Protein AF-A0A8X7TEG2-F1 (afdb_monomer_lite)

Structure (mmCIF, N/CA/C/O backbone):
data_AF-A0A8X7TEG2-F1
#
_entry.id   AF-A0A8X7TEG2-F1
#
loop_
_atom_site.group_PDB
_atom_site.id
_atom_site.type_symbol
_atom_site.label_atom_id
_atom_site.label_alt_id
_atom_site.label_comp_id
_atom_site.label_asym_id
_atom_site.label_entity_id
_atom_site.label_seq_id
_atom_site.pdbx_PDB_ins_code
_atom_site.Cartn_x
_atom_site.Cartn_y
_atom_site.Cartn_z
_atom_site.occupancy
_atom_site.B_iso_or_equiv
_atom_site.auth_seq_id
_atom_site.auth_comp_id
_atom_site.auth_asym_id
_atom_site.auth_atom_id
_atom_site.pdbx_PDB_model_num
ATOM 1 N N . MET A 1 1 ? -2.728 11.744 -15.292 1.00 75.00 1 MET A N 1
ATOM 2 C CA . MET A 1 1 ? -3.136 10.522 -14.558 1.00 75.00 1 MET A CA 1
ATOM 3 C C . MET A 1 1 ? -4.153 9.692 -15.322 1.00 75.00 1 MET A C 1
ATOM 5 O O . MET A 1 1 ? -3.936 8.493 -15.395 1.00 75.00 1 MET A O 1
ATOM 9 N N . LYS A 1 2 ? -5.188 10.284 -15.942 1.00 88.12 2 LYS A N 1
ATOM 10 C CA . LYS A 1 2 ? -6.183 9.525 -16.725 1.00 88.12 2 LYS A CA 1
ATOM 11 C C . LYS A 1 2 ? -5.595 8.645 -17.835 1.00 88.12 2 LYS A C 1
ATOM 13 O O . LYS A 1 2 ? -5.969 7.492 -17.965 1.00 88.12 2 LYS A O 1
ATOM 18 N N . THR A 1 3 ? -4.585 9.140 -18.549 1.00 89.75 3 THR A N 1
ATOM 19 C CA . THR A 1 3 ? -3.850 8.371 -19.574 1.00 89.75 3 THR A CA 1
ATOM 20 C C . THR A 1 3 ? -3.145 7.121 -19.041 1.00 89.75 3 THR A C 1
ATOM 22 O O . THR A 1 3 ? -2.859 6.208 -19.803 1.00 89.75 3 THR A O 1
ATOM 25 N N . VAL A 1 4 ? -2.846 7.084 -17.742 1.00 89.56 4 VAL A N 1
ATOM 26 C CA . VAL A 1 4 ? -2.103 6.003 -17.089 1.00 89.56 4 VAL A CA 1
ATOM 27 C C . VAL A 1 4 ? -3.054 5.071 -16.335 1.00 89.56 4 VAL A C 1
ATOM 29 O O . VAL A 1 4 ? -2.918 3.855 -16.413 1.00 89.56 4 VAL A O 1
ATOM 32 N N . TRP A 1 5 ? -4.021 5.632 -15.608 1.00 89.88 5 TRP A N 1
ATOM 33 C CA . TRP A 1 5 ? -4.887 4.901 -14.678 1.00 89.88 5 TRP A CA 1
ATOM 34 C C . TRP A 1 5 ? -6.334 4.724 -15.156 1.00 89.88 5 TRP A C 1
ATOM 36 O O . TRP A 1 5 ? -7.061 3.953 -14.537 1.00 89.88 5 TRP A O 1
ATOM 46 N N . GLY A 1 6 ? -6.728 5.365 -16.258 1.00 91.81 6 GLY A N 1
ATOM 47 C CA . GLY A 1 6 ? -8.100 5.383 -16.767 1.00 91.81 6 GLY A CA 1
ATOM 48 C C . GLY A 1 6 ? -8.919 6.563 -16.243 1.00 91.81 6 GLY A C 1
ATOM 49 O O . GLY A 1 6 ? -8.423 7.426 -15.517 1.00 91.81 6 GLY A O 1
ATOM 50 N N . GLU A 1 7 ? -10.193 6.619 -16.622 1.00 93.94 7 GLU A N 1
ATOM 51 C CA . GLU A 1 7 ? -11.106 7.685 -16.184 1.00 93.94 7 GLU A CA 1
ATOM 52 C C . GLU A 1 7 ? -11.359 7.663 -14.666 1.00 93.94 7 GLU A C 1
ATOM 54 O O . GLU A 1 7 ? -11.540 8.720 -14.063 1.00 93.94 7 GLU A O 1
ATOM 59 N N . ASP A 1 8 ? -11.246 6.490 -14.037 1.00 92.81 8 ASP A N 1
ATOM 60 C CA . ASP A 1 8 ? -11.399 6.250 -12.595 1.00 92.81 8 ASP A CA 1
ATOM 61 C C . ASP A 1 8 ? -10.106 6.513 -11.788 1.00 92.81 8 ASP A C 1
ATOM 63 O O . ASP A 1 8 ? -9.942 6.037 -10.666 1.00 92.81 8 ASP A O 1
ATOM 67 N N . ALA A 1 9 ? -9.159 7.285 -12.337 1.00 91.06 9 ALA A N 1
ATOM 68 C CA . ALA A 1 9 ? -7.870 7.578 -11.698 1.00 91.06 9 ALA A CA 1
ATOM 69 C C . ALA A 1 9 ? -7.979 8.315 -10.350 1.00 91.06 9 ALA A C 1
ATOM 71 O O . ALA A 1 9 ? -7.064 8.226 -9.533 1.00 91.06 9 ALA A O 1
ATOM 72 N N . SER A 1 10 ? -9.059 9.071 -10.140 1.00 90.31 10 SER A N 1
ATOM 73 C CA . SER A 1 10 ? -9.300 9.837 -8.908 1.00 90.31 10 SER A CA 1
ATOM 74 C C . SER A 1 10 ? -10.106 9.059 -7.865 1.00 90.31 10 SER A C 1
ATOM 76 O O . SER A 1 10 ? -10.345 9.572 -6.773 1.00 90.31 10 SER A O 1
ATOM 78 N N . GLU A 1 11 ? -10.551 7.848 -8.194 1.00 90.94 11 GLU A N 1
ATOM 79 C CA . GLU A 1 11 ? -11.388 7.031 -7.325 1.00 90.94 11 GLU A CA 1
ATOM 80 C C . GLU A 1 11 ? -10.538 6.039 -6.529 1.00 90.94 11 GLU A C 1
ATOM 82 O O . GLU A 1 11 ? -9.586 5.434 -7.033 1.00 90.94 11 GLU A O 1
ATOM 87 N N . PHE A 1 12 ? -10.896 5.843 -5.261 1.00 89.19 12 PHE A N 1
ATOM 88 C CA . PHE A 1 12 ? -10.292 4.798 -4.447 1.00 89.19 12 PHE A CA 1
ATOM 89 C C . PHE A 1 12 ? -10.904 3.440 -4.821 1.00 89.19 12 PHE A C 1
ATOM 91 O O . PHE A 1 12 ? -12.028 3.143 -4.428 1.00 89.19 12 PHE A O 1
ATOM 98 N N . LYS A 1 13 ? -10.154 2.628 -5.578 1.00 89.69 13 LYS A N 1
ATOM 99 C CA . LYS A 1 13 ? -10.600 1.332 -6.119 1.00 89.69 13 LYS A CA 1
ATOM 100 C C . LYS A 1 13 ? -9.624 0.201 -5.756 1.00 89.69 13 LYS A C 1
ATOM 102 O O . LYS A 1 13 ? -8.682 -0.056 -6.516 1.00 89.69 13 LYS A O 1
ATOM 107 N N . PRO A 1 14 ? -9.783 -0.440 -4.581 1.00 88.88 14 PRO A N 1
ATOM 108 C CA . PRO A 1 14 ? -8.914 -1.525 -4.111 1.00 88.88 14 PRO A CA 1
ATOM 109 C C . PRO A 1 14 ? -8.812 -2.705 -5.080 1.00 88.88 14 PRO A C 1
ATOM 111 O O . PRO A 1 14 ? -7.750 -3.314 -5.205 1.00 88.88 14 PRO A O 1
ATOM 114 N N . GLU A 1 15 ? -9.891 -2.982 -5.808 1.00 91.31 15 GLU A N 1
ATOM 115 C CA . GLU A 1 15 ? -10.028 -4.091 -6.756 1.00 91.31 15 GLU A CA 1
ATOM 116 C C . GLU A 1 15 ? -9.019 -3.988 -7.905 1.00 91.31 15 GLU A C 1
ATOM 118 O O . GLU A 1 15 ? -8.674 -4.988 -8.522 1.00 91.31 15 GLU A O 1
ATOM 123 N N . ARG A 1 16 ? -8.460 -2.796 -8.157 1.00 90.56 16 ARG A N 1
ATOM 124 C CA . ARG A 1 16 ? -7.386 -2.592 -9.141 1.00 90.56 16 ARG A CA 1
ATOM 125 C C . ARG A 1 16 ? -6.148 -3.451 -8.854 1.00 90.56 16 ARG A C 1
ATOM 127 O O . ARG A 1 16 ? -5.394 -3.768 -9.770 1.00 90.56 16 ARG A O 1
ATOM 134 N N . TRP A 1 17 ? -5.925 -3.803 -7.591 1.00 89.50 17 TRP A N 1
ATOM 135 C CA . TRP A 1 17 ? -4.706 -4.464 -7.128 1.00 89.50 17 TRP A CA 1
ATOM 136 C C . TRP A 1 17 ? -4.894 -5.956 -6.830 1.00 89.50 17 TRP A C 1
ATOM 138 O O . TRP A 1 17 ? -3.926 -6.623 -6.456 1.00 89.50 17 TRP A O 1
ATOM 148 N N . VAL A 1 18 ? -6.110 -6.490 -6.990 1.00 92.69 18 VAL A N 1
ATOM 149 C CA . VAL A 1 18 ? -6.474 -7.867 -6.629 1.00 92.69 18 VAL A CA 1
ATOM 150 C C . VAL A 1 18 ? -7.194 -8.529 -7.805 1.00 92.69 18 VAL A C 1
ATOM 152 O O . VAL A 1 18 ? -8.170 -7.998 -8.319 1.00 92.69 18 VAL A O 1
ATOM 155 N N . SER A 1 19 ? -6.708 -9.686 -8.254 1.00 90.50 19 SER A N 1
ATOM 156 C CA . SER A 1 19 ? -7.356 -10.473 -9.304 1.00 90.50 19 SER A CA 1
ATOM 157 C C . SER A 1 19 ? -8.654 -11.102 -8.797 1.00 90.50 19 SER A C 1
ATOM 159 O O . SER A 1 19 ? -8.834 -11.289 -7.596 1.00 90.50 19 SER A O 1
ATOM 161 N N . GLU A 1 20 ? -9.517 -11.553 -9.707 1.00 89.19 20 GLU A N 1
ATOM 162 C CA . GLU A 1 20 ? -10.726 -12.322 -9.354 1.00 89.19 20 GLU A CA 1
ATOM 163 C C . GLU A 1 20 ? -10.410 -13.584 -8.530 1.00 89.19 20 GLU A C 1
ATOM 165 O O . GLU A 1 20 ? -11.195 -14.015 -7.694 1.00 89.19 20 GLU A O 1
ATOM 170 N N . SER A 1 21 ? -9.213 -14.148 -8.715 1.00 89.88 21 SER A N 1
ATOM 171 C CA . SER A 1 21 ? -8.684 -15.272 -7.932 1.00 89.88 21 SER A CA 1
ATOM 172 C C . SER A 1 21 ? -8.060 -14.876 -6.584 1.00 89.88 21 SER A C 1
ATOM 174 O O . SER A 1 21 ? -7.459 -15.721 -5.921 1.00 89.88 21 SER A O 1
ATOM 176 N N . GLY A 1 22 ? -8.153 -13.607 -6.182 1.00 87.50 22 GLY A N 1
ATOM 177 C CA . GLY A 1 22 ? -7.630 -13.088 -4.915 1.00 87.50 22 GLY A CA 1
ATOM 178 C C . GLY A 1 22 ? -6.112 -12.881 -4.877 1.00 87.50 22 GLY A C 1
ATOM 179 O O . GLY A 1 22 ? -5.547 -12.678 -3.803 1.00 87.50 22 GLY A O 1
ATOM 180 N N . LYS A 1 23 ? -5.420 -12.944 -6.021 1.00 89.12 23 LYS A N 1
ATOM 181 C CA . LYS A 1 23 ? -3.964 -12.749 -6.102 1.00 89.12 23 LYS A CA 1
ATOM 182 C C . LYS A 1 23 ? -3.635 -11.280 -6.339 1.00 89.12 23 LYS A C 1
ATOM 184 O O . LYS A 1 23 ? -4.382 -10.563 -6.993 1.00 89.12 23 LYS A O 1
ATOM 189 N N . SER A 1 24 ? -2.483 -10.831 -5.848 1.00 86.81 24 SER A N 1
ATOM 190 C CA . SER A 1 24 ? -1.999 -9.481 -6.140 1.00 86.81 24 SER A CA 1
ATOM 191 C C . SER A 1 24 ? -1.719 -9.320 -7.632 1.00 86.81 24 SER A C 1
ATOM 193 O O . SER A 1 24 ? -0.971 -10.117 -8.208 1.00 86.81 24 SER A O 1
ATOM 195 N N . VAL A 1 25 ? -2.262 -8.271 -8.240 1.00 89.81 25 VAL A N 1
ATOM 196 C CA . VAL A 1 25 ? -1.943 -7.903 -9.622 1.00 89.81 25 VAL A CA 1
ATOM 197 C C . VAL A 1 25 ? -0.583 -7.209 -9.643 1.00 89.81 25 VAL A C 1
ATOM 199 O O . VAL A 1 25 ? -0.337 -6.274 -8.879 1.00 89.81 25 VAL A O 1
ATOM 202 N N . HIS A 1 26 ? 0.323 -7.678 -10.504 1.00 86.06 26 HIS A N 1
ATOM 203 C CA . HIS A 1 26 ? 1.588 -6.990 -10.730 1.00 86.06 26 HIS A CA 1
ATOM 204 C C . HIS A 1 26 ? 1.350 -5.759 -11.603 1.00 86.06 26 HIS A C 1
ATOM 206 O O . HIS A 1 26 ? 0.928 -5.886 -12.750 1.00 86.06 26 HIS A O 1
ATOM 212 N N . GLU A 1 27 ? 1.670 -4.582 -11.072 1.00 88.19 27 GLU A N 1
ATOM 213 C CA . GLU A 1 27 ? 1.654 -3.339 -11.830 1.00 88.19 27 GLU A CA 1
ATOM 214 C C . GLU A 1 27 ? 3.090 -2.828 -12.019 1.00 88.19 27 GLU A C 1
ATOM 216 O O . GLU A 1 27 ? 3.828 -2.715 -11.030 1.00 88.19 27 GLU A O 1
ATOM 221 N N . PRO A 1 28 ? 3.512 -2.502 -13.252 1.00 87.88 28 PRO A N 1
ATOM 222 C CA . PRO A 1 28 ? 4.828 -1.941 -13.502 1.00 87.88 28 PRO A CA 1
ATOM 223 C C . PRO A 1 28 ? 5.182 -0.726 -12.630 1.00 87.88 28 PRO A C 1
ATOM 225 O O . PRO A 1 28 ? 4.419 0.233 -12.495 1.00 87.88 28 PRO A O 1
ATOM 228 N N . SER A 1 29 ? 6.414 -0.717 -12.111 1.00 85.94 29 SER A N 1
ATOM 229 C CA . SER A 1 29 ? 6.917 0.326 -11.202 1.00 85.94 29 SER A CA 1
ATOM 230 C C . SER A 1 29 ? 6.896 1.739 -11.796 1.00 85.94 29 SER A C 1
ATOM 232 O O . SER A 1 29 ? 6.775 2.713 -11.064 1.00 85.94 29 SER A O 1
ATOM 234 N N . TYR A 1 30 ? 6.992 1.882 -13.121 1.00 88.69 30 TYR A N 1
ATOM 235 C CA . TYR A 1 30 ? 6.907 3.189 -13.788 1.00 88.69 30 TYR A CA 1
ATOM 236 C C . TYR A 1 30 ? 5.485 3.768 -13.806 1.00 88.69 30 TYR A C 1
ATOM 238 O O . TYR A 1 30 ? 5.316 4.970 -13.998 1.00 88.69 30 TYR A O 1
ATOM 246 N N . LYS A 1 31 ? 4.462 2.938 -13.569 1.00 89.31 31 LYS A N 1
ATOM 247 C CA . LYS A 1 31 ? 3.080 3.381 -13.377 1.00 89.31 31 LYS A CA 1
ATOM 248 C C . LYS A 1 31 ? 2.824 3.807 -11.930 1.00 89.31 31 LYS A C 1
ATOM 250 O O . LYS A 1 31 ? 2.079 4.754 -11.684 1.00 89.31 31 LYS A O 1
ATOM 255 N N . PHE A 1 32 ? 3.481 3.135 -10.981 1.00 88.44 32 PHE A N 1
ATOM 256 C CA . PHE A 1 32 ? 3.376 3.374 -9.541 1.00 88.44 32 PHE A CA 1
ATOM 257 C C . PHE A 1 32 ? 4.686 3.928 -8.953 1.00 88.44 32 PHE A C 1
ATOM 259 O O . PHE A 1 32 ? 5.500 3.210 -8.372 1.00 88.44 32 PHE A O 1
ATOM 266 N N . LEU A 1 33 ? 4.877 5.242 -9.090 1.00 89.06 33 LEU A N 1
ATOM 267 C CA . LEU A 1 33 ? 6.146 5.920 -8.795 1.00 89.06 33 LEU A CA 1
ATOM 268 C C . LEU A 1 33 ? 6.409 6.224 -7.309 1.00 89.06 33 LEU A C 1
ATOM 270 O O . LEU A 1 33 ? 7.433 6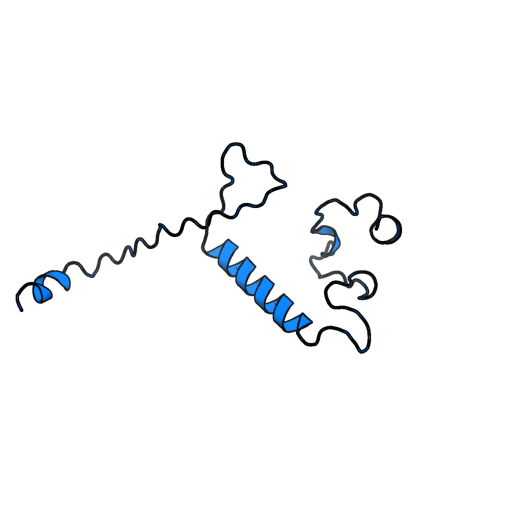.826 -6.994 1.00 89.06 33 LEU A O 1
ATOM 274 N N . SER A 1 34 ? 5.555 5.790 -6.376 1.00 91.06 34 SER A N 1
ATOM 275 C CA . SER A 1 34 ? 5.708 6.086 -4.937 1.00 91.06 34 SER A CA 1
ATOM 276 C C . SER A 1 34 ? 7.032 5.599 -4.334 1.00 91.06 34 SER A C 1
ATOM 278 O O . SER A 1 34 ? 7.495 6.153 -3.342 1.00 91.06 34 SER A O 1
ATOM 280 N N . PHE A 1 35 ? 7.660 4.587 -4.939 1.00 93.50 35 PHE A N 1
ATOM 281 C CA . PHE A 1 35 ? 8.967 4.066 -4.533 1.00 93.50 35 PHE A CA 1
ATOM 282 C C . PHE A 1 35 ? 10.048 4.252 -5.609 1.00 93.50 35 PHE A C 1
ATOM 284 O O . PHE A 1 35 ? 11.085 3.598 -5.530 1.00 93.50 35 PHE A O 1
ATOM 291 N N . ASN A 1 36 ? 9.834 5.135 -6.593 1.00 93.88 36 ASN A N 1
ATOM 292 C CA . ASN A 1 36 ? 10.623 5.223 -7.830 1.00 93.88 36 ASN A CA 1
ATOM 293 C C . ASN A 1 36 ? 10.644 3.897 -8.626 1.00 93.88 36 ASN A C 1
ATOM 295 O O . ASN A 1 36 ? 9.931 2.942 -8.316 1.00 93.88 36 ASN A O 1
ATOM 299 N N . ALA A 1 37 ? 11.438 3.854 -9.696 1.00 93.12 37 ALA A N 1
ATOM 300 C CA . ALA A 1 37 ? 11.611 2.682 -10.546 1.00 93.12 37 ALA A CA 1
ATOM 301 C C . ALA A 1 37 ? 13.080 2.513 -10.975 1.00 93.12 37 ALA A C 1
ATOM 303 O O . ALA A 1 37 ? 13.880 3.451 -10.918 1.00 93.12 37 ALA A O 1
ATOM 304 N N . GLY A 1 38 ? 13.435 1.304 -11.420 1.00 91.50 38 GLY A N 1
ATOM 305 C CA . GLY A 1 38 ? 14.774 0.984 -11.922 1.00 91.50 38 GLY A CA 1
ATOM 306 C C . GLY A 1 38 ? 15.856 0.966 -10.828 1.00 91.50 38 GLY A C 1
ATOM 307 O O . GLY A 1 38 ? 15.545 0.698 -9.664 1.00 91.50 38 GLY A O 1
ATOM 308 N N . PRO A 1 39 ? 17.124 1.274 -11.163 1.00 93.69 39 PRO A N 1
ATOM 309 C CA . PRO A 1 39 ? 18.252 1.241 -10.218 1.00 93.69 39 PRO A CA 1
ATOM 310 C C . PRO A 1 39 ? 18.129 2.210 -9.032 1.00 93.69 39 PRO A C 1
ATOM 312 O O . PRO A 1 39 ? 18.857 2.095 -8.051 1.00 93.69 39 PRO A O 1
ATOM 315 N N . ARG A 1 40 ? 17.221 3.191 -9.123 1.00 93.88 40 ARG A N 1
ATOM 316 C CA . ARG A 1 40 ? 16.940 4.181 -8.073 1.00 93.88 40 ARG A CA 1
ATOM 317 C C . ARG A 1 40 ? 15.653 3.875 -7.300 1.00 93.88 40 ARG A C 1
ATOM 319 O O . ARG A 1 40 ? 15.149 4.747 -6.598 1.00 93.88 40 ARG A O 1
ATOM 326 N N . THR A 1 41 ? 15.122 2.656 -7.423 1.00 94.88 41 THR A N 1
ATOM 327 C CA . THR A 1 41 ? 13.996 2.196 -6.597 1.00 94.88 41 THR A CA 1
ATOM 328 C C . THR A 1 41 ? 14.371 2.287 -5.118 1.00 94.88 41 THR A C 1
ATOM 330 O O . THR A 1 41 ? 15.495 1.976 -4.725 1.00 94.88 41 THR A O 1
ATOM 333 N N . CYS A 1 42 ? 13.426 2.721 -4.288 1.00 95.56 42 CYS A N 1
ATOM 334 C CA . CYS A 1 42 ? 13.595 2.802 -2.846 1.00 95.56 42 CYS A CA 1
ATOM 335 C C . CYS A 1 42 ? 13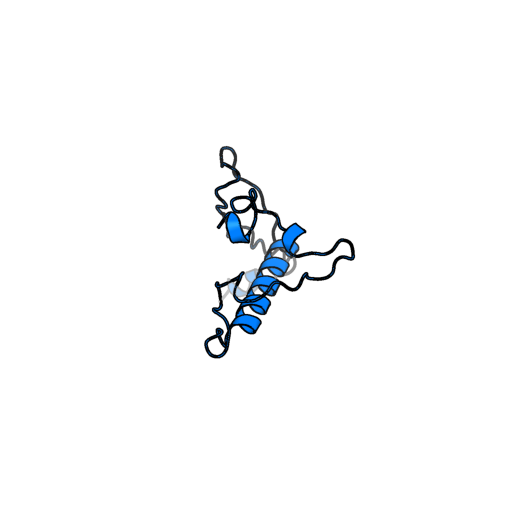.965 1.428 -2.273 1.00 95.56 42 CYS A C 1
ATOM 337 O O . CYS A 1 42 ? 13.179 0.484 -2.353 1.00 95.56 42 CYS A O 1
ATOM 339 N N . LEU A 1 43 ? 15.134 1.342 -1.632 1.00 96.81 43 LEU A N 1
ATOM 340 C CA . LEU A 1 43 ? 15.598 0.127 -0.952 1.00 96.81 43 LEU A CA 1
ATOM 341 C C . LEU A 1 43 ? 14.644 -0.308 0.171 1.00 96.81 43 LEU A C 1
ATOM 343 O O . LEU A 1 43 ? 14.511 -1.493 0.455 1.00 96.81 43 LEU A O 1
ATOM 347 N N . GLY A 1 44 ? 13.942 0.650 0.782 1.00 96.56 44 GLY A N 1
ATOM 348 C CA . GLY A 1 44 ? 12.982 0.409 1.858 1.00 96.56 44 GLY A CA 1
ATOM 349 C C . GLY A 1 44 ? 11.585 -0.012 1.398 1.00 96.56 44 GLY A C 1
ATOM 350 O O . GLY A 1 44 ? 10.713 -0.151 2.251 1.00 96.56 44 GLY A O 1
ATOM 351 N N . LYS A 1 45 ? 11.334 -0.201 0.093 1.00 93.69 45 LYS A N 1
ATOM 352 C CA . LYS A 1 45 ? 9.995 -0.508 -0.443 1.00 93.69 45 LYS A CA 1
ATOM 353 C C . LYS A 1 45 ? 9.341 -1.701 0.260 1.00 93.69 45 LYS A C 1
ATOM 355 O O . LYS A 1 45 ? 8.225 -1.585 0.760 1.00 93.69 45 LYS A O 1
ATOM 360 N N . GLU A 1 46 ? 10.039 -2.831 0.325 1.00 93.94 46 GLU A N 1
ATOM 361 C CA . GLU A 1 46 ? 9.477 -4.064 0.890 1.00 93.94 46 GLU A CA 1
ATOM 362 C C . GLU A 1 46 ? 9.262 -3.961 2.405 1.00 93.94 46 GLU A C 1
ATOM 364 O O . GLU A 1 46 ? 8.249 -4.428 2.932 1.00 93.94 46 GLU A O 1
ATOM 369 N N . VAL A 1 47 ? 10.166 -3.270 3.106 1.00 97.50 47 VAL A N 1
ATOM 370 C CA . VAL A 1 47 ? 10.035 -3.004 4.545 1.00 97.50 47 VAL A CA 1
ATOM 371 C C . VAL A 1 47 ? 8.819 -2.119 4.815 1.00 97.50 47 VAL A C 1
ATOM 373 O O . VAL A 1 47 ? 7.991 -2.463 5.657 1.00 97.50 47 VAL A O 1
ATOM 376 N N . ALA A 1 48 ? 8.658 -1.028 4.062 1.00 96.38 48 ALA A N 1
ATOM 377 C CA . ALA A 1 48 ? 7.530 -0.114 4.203 1.00 96.38 48 ALA A CA 1
ATOM 378 C C . ALA A 1 48 ? 6.193 -0.820 3.932 1.00 96.38 48 ALA A C 1
ATOM 380 O O . ALA A 1 48 ? 5.260 -0.707 4.727 1.00 96.38 48 ALA A O 1
ATOM 381 N N . LEU A 1 49 ? 6.099 -1.601 2.849 1.00 93.12 49 LEU A N 1
ATOM 382 C CA . LEU A 1 49 ? 4.897 -2.377 2.527 1.00 93.12 49 LEU A CA 1
ATOM 383 C C . LEU A 1 49 ? 4.566 -3.404 3.619 1.00 93.12 49 LEU A C 1
ATOM 385 O O . LEU A 1 49 ? 3.400 -3.560 3.984 1.00 93.12 49 LEU A O 1
ATOM 389 N N . THR A 1 50 ? 5.575 -4.082 4.165 1.00 96.50 50 THR A N 1
ATOM 390 C CA . THR A 1 50 ? 5.397 -5.059 5.250 1.00 96.50 50 THR A CA 1
ATOM 391 C C . THR A 1 50 ? 4.895 -4.389 6.526 1.00 96.50 50 THR A C 1
ATOM 393 O O . THR A 1 50 ? 3.934 -4.858 7.138 1.00 96.50 50 THR A O 1
ATOM 396 N N . GLN A 1 51 ? 5.493 -3.260 6.906 1.00 97.25 51 GLN A N 1
ATOM 397 C CA . GLN A 1 51 ? 5.074 -2.493 8.078 1.00 97.25 51 GLN A CA 1
ATOM 398 C C . GLN A 1 51 ? 3.646 -1.963 7.923 1.00 97.25 51 GLN A C 1
ATOM 400 O O . GLN A 1 51 ? 2.840 -2.142 8.834 1.00 97.25 51 GLN A O 1
ATOM 405 N N . MET A 1 52 ? 3.296 -1.396 6.763 1.00 95.50 52 MET A N 1
ATOM 406 C CA . MET A 1 52 ? 1.938 -0.911 6.492 1.00 95.50 52 MET A CA 1
ATOM 407 C C . MET A 1 52 ? 0.895 -2.025 6.617 1.00 95.50 52 MET A C 1
ATOM 409 O O . MET A 1 52 ? -0.130 -1.826 7.267 1.00 95.50 52 MET 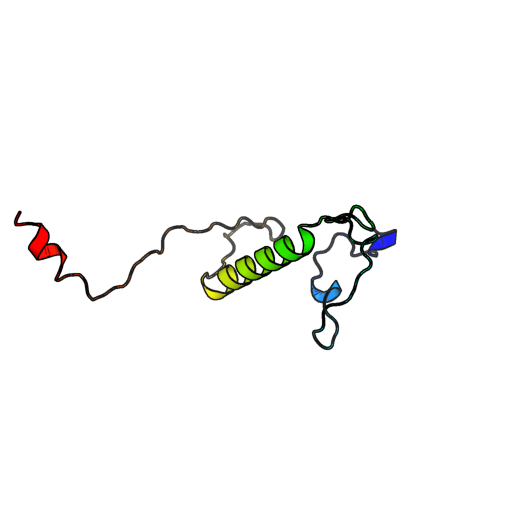A O 1
ATOM 413 N N . LYS A 1 53 ? 1.166 -3.214 6.061 1.00 94.06 53 LYS A N 1
ATOM 414 C CA . LYS A 1 53 ? 0.278 -4.379 6.208 1.00 94.06 53 LYS A CA 1
ATOM 415 C C . LYS A 1 53 ? 0.134 -4.796 7.671 1.00 94.06 53 LYS A C 1
ATOM 417 O O . LYS A 1 53 ? -0.981 -5.026 8.126 1.00 94.06 53 LYS A O 1
ATOM 422 N N . SER A 1 54 ? 1.240 -4.860 8.409 1.00 96.31 54 SER A N 1
ATOM 423 C CA . SER A 1 54 ? 1.240 -5.261 9.819 1.00 96.31 54 SER A CA 1
ATOM 424 C C . SER A 1 54 ? 0.418 -4.298 10.686 1.00 96.31 54 SER A C 1
ATOM 426 O O . SER A 1 54 ? -0.436 -4.725 11.465 1.00 96.31 54 SER A O 1
ATOM 428 N N . VAL A 1 55 ? 0.593 -2.987 10.481 1.00 95.31 55 VAL A N 1
ATOM 429 C CA . VAL A 1 55 ? -0.198 -1.947 11.155 1.00 95.31 55 VAL A CA 1
ATOM 430 C C . VAL A 1 55 ? -1.675 -2.048 10.774 1.00 95.31 55 VAL A C 1
ATOM 432 O O . VAL A 1 55 ? -2.522 -2.058 11.665 1.00 95.31 55 VAL A O 1
ATOM 435 N N . ALA A 1 56 ? -2.000 -2.183 9.485 1.00 92.12 56 ALA A N 1
ATOM 436 C CA . ALA A 1 56 ? -3.382 -2.305 9.023 1.00 92.12 56 ALA A CA 1
ATOM 437 C C . ALA A 1 56 ? -4.092 -3.520 9.643 1.00 92.12 56 ALA A C 1
ATOM 439 O O . ALA A 1 56 ? -5.192 -3.384 10.176 1.00 92.12 56 ALA A O 1
ATOM 440 N N . VAL A 1 57 ? -3.441 -4.689 9.652 1.00 95.00 57 VAL A N 1
ATOM 441 C CA . VAL A 1 57 ? -3.973 -5.905 10.288 1.00 95.00 57 VAL A CA 1
ATOM 442 C C . VAL A 1 57 ? -4.195 -5.683 11.782 1.00 95.00 57 VAL A C 1
ATOM 444 O O . VAL A 1 57 ? -5.256 -6.027 12.301 1.00 95.00 57 VAL A O 1
ATOM 447 N N . LYS A 1 58 ? -3.236 -5.065 12.482 1.00 93.81 58 LYS A N 1
ATOM 448 C CA . LYS A 1 58 ? -3.369 -4.802 13.918 1.00 93.81 58 LYS A CA 1
ATOM 449 C C . LYS A 1 58 ? -4.520 -3.840 14.214 1.00 93.81 58 LYS A C 1
ATOM 451 O O . LYS A 1 58 ? -5.250 -4.067 15.177 1.00 93.81 58 LYS A O 1
ATOM 456 N N . ILE A 1 59 ? -4.720 -2.818 13.386 1.00 90.88 59 ILE A N 1
ATOM 457 C CA . ILE A 1 59 ? -5.850 -1.895 13.521 1.00 90.88 59 ILE A CA 1
ATOM 458 C C . ILE A 1 59 ? -7.171 -2.655 13.348 1.00 90.88 59 ILE A C 1
ATOM 460 O O . ILE A 1 59 ? -8.003 -2.619 14.250 1.00 90.88 59 ILE A O 1
ATOM 464 N N . ILE A 1 60 ? -7.325 -3.409 12.254 1.00 89.69 60 ILE A N 1
ATOM 465 C CA . ILE A 1 60 ? -8.558 -4.152 11.937 1.00 89.69 60 ILE A CA 1
ATOM 466 C C . ILE A 1 60 ? -8.898 -5.186 13.021 1.00 89.69 60 ILE A C 1
ATOM 468 O O . ILE A 1 60 ? -10.061 -5.366 13.361 1.00 89.69 60 ILE A O 1
ATOM 472 N N . GLN A 1 61 ? -7.896 -5.869 13.579 1.00 91.88 61 GLN A N 1
ATOM 473 C CA . GLN A 1 61 ? -8.120 -6.934 14.562 1.00 91.88 61 GLN A CA 1
ATOM 474 C C . GLN A 1 61 ? -8.423 -6.435 15.979 1.00 91.88 61 GLN A C 1
ATOM 476 O O . GLN A 1 61 ? -9.025 -7.172 16.753 1.00 91.88 61 GLN A O 1
ATOM 481 N N . ASN A 1 62 ? -7.935 -5.251 16.365 1.00 92.00 62 ASN A N 1
ATOM 482 C CA . ASN A 1 62 ? -7.940 -4.823 17.773 1.00 92.00 62 ASN A CA 1
ATOM 483 C C . ASN A 1 62 ? -8.825 -3.597 18.032 1.00 92.00 62 ASN A C 1
ATOM 485 O O . ASN A 1 62 ? -9.037 -3.258 19.195 1.00 92.00 62 ASN A O 1
ATOM 489 N N . TYR A 1 63 ? -9.331 -2.935 16.989 1.00 87.56 63 TYR A N 1
ATOM 490 C CA . TYR A 1 63 ? -10.108 -1.707 17.121 1.00 87.56 63 TYR A CA 1
ATOM 491 C C . TYR A 1 63 ? -11.399 -1.766 16.308 1.00 87.56 63 TYR A C 1
ATOM 493 O O . TYR A 1 63 ? -11.417 -2.211 15.164 1.00 87.56 63 TYR A O 1
ATOM 501 N N . GLU A 1 64 ? -12.477 -1.246 16.893 1.00 85.94 64 GLU A N 1
ATOM 502 C CA . GLU A 1 64 ? -13.719 -0.964 16.178 1.00 85.94 64 GLU A CA 1
ATOM 503 C C . GLU A 1 64 ? -13.640 0.459 15.606 1.00 85.94 64 GLU A C 1
ATOM 505 O O . GLU A 1 64 ? -13.525 1.434 16.353 1.00 85.94 64 GLU A O 1
ATOM 510 N N . ILE A 1 65 ? -13.666 0.587 14.279 1.00 81.75 65 ILE A N 1
ATOM 511 C CA . ILE A 1 65 ? -13.581 1.882 13.595 1.00 81.75 65 ILE A CA 1
ATOM 512 C C . ILE A 1 65 ? -15.001 2.396 13.352 1.00 81.75 65 ILE A C 1
ATOM 514 O O . ILE A 1 65 ? -15.777 1.761 12.641 1.00 81.75 65 ILE A O 1
ATOM 518 N N . LYS A 1 66 ? -15.332 3.562 13.916 1.00 81.75 66 LYS A N 1
ATOM 519 C CA . LYS A 1 66 ? -16.609 4.256 13.688 1.00 81.75 66 LYS A CA 1
ATOM 520 C C . LYS A 1 66 ? -16.349 5.611 13.052 1.00 81.75 66 LYS A C 1
ATOM 522 O O . LYS A 1 66 ? -15.414 6.306 13.446 1.00 81.75 66 LYS A O 1
ATOM 527 N N . MET A 1 67 ? -17.178 5.981 12.080 1.00 77.56 67 MET A N 1
ATOM 528 C CA . MET A 1 67 ? -17.173 7.344 11.558 1.00 77.56 67 MET A CA 1
ATOM 529 C C . MET A 1 67 ? -17.864 8.272 12.550 1.00 77.56 67 MET A C 1
ATOM 531 O O . MET A 1 67 ? -18.864 7.896 13.163 1.00 77.56 67 MET A O 1
ATOM 535 N N . VAL A 1 68 ? -17.336 9.483 12.699 1.00 80.00 68 VAL A N 1
ATOM 536 C CA . VAL A 1 68 ? -17.991 10.520 13.495 1.00 80.00 68 VAL A CA 1
ATOM 537 C C . VAL A 1 68 ? -19.168 11.077 12.697 1.00 80.00 68 VAL A C 1
ATOM 539 O O . VAL A 1 68 ? -19.067 11.289 11.486 1.00 80.00 68 VAL A O 1
ATOM 542 N N . GLU A 1 69 ? -20.297 11.310 13.365 1.00 76.31 69 GLU A N 1
ATOM 543 C CA . GLU A 1 69 ? -21.483 11.893 12.736 1.00 76.31 69 GLU A CA 1
ATOM 544 C C . GLU A 1 69 ? -21.154 13.256 12.099 1.00 76.31 69 GLU A C 1
ATOM 546 O O . GLU A 1 69 ? -20.503 14.107 12.703 1.00 76.31 69 GLU A O 1
ATOM 551 N N . GLY A 1 70 ? -21.573 13.450 10.843 1.00 74.19 70 GLY A N 1
ATOM 552 C CA . GLY A 1 70 ? -21.303 14.668 10.065 1.00 74.19 70 GLY A CA 1
ATOM 553 C C . GLY A 1 70 ? -19.967 14.686 9.309 1.00 74.19 70 GLY A C 1
ATOM 554 O O . GLY A 1 70 ? -19.708 15.624 8.551 1.00 74.19 70 GLY A O 1
ATOM 555 N N . GLN A 1 71 ? -19.131 13.656 9.453 1.00 69.81 71 GLN A N 1
ATOM 556 C CA . GLN A 1 71 ? -17.869 13.545 8.728 1.00 69.81 71 GLN A CA 1
ATOM 557 C C . GLN A 1 71 ? -18.098 13.040 7.293 1.00 69.81 71 GLN A C 1
ATOM 559 O O . GLN A 1 71 ? -18.741 12.014 7.067 1.00 69.81 71 GLN A O 1
ATOM 564 N N . LYS A 1 72 ? -17.565 13.761 6.299 1.00 62.34 72 LYS A N 1
ATOM 565 C CA . LYS A 1 72 ? -17.608 13.321 4.896 1.00 62.34 72 LYS A CA 1
ATOM 566 C C . LYS A 1 72 ? -16.640 12.149 4.693 1.00 62.34 72 LYS A C 1
ATOM 568 O O . LYS A 1 72 ? -15.513 12.187 5.182 1.00 62.34 72 LYS A O 1
ATOM 573 N N . SER A 1 73 ? -17.060 11.137 3.932 1.00 59.09 73 SER A N 1
ATOM 574 C CA . SER A 1 73 ? -16.318 9.882 3.693 1.00 59.09 73 SER A CA 1
ATOM 575 C C . SER A 1 73 ? -14.917 10.061 3.090 1.00 59.09 73 SER A C 1
ATOM 577 O O . SER A 1 73 ? -14.084 9.166 3.186 1.00 59.09 73 SER A O 1
ATOM 579 N N . ASN A 1 74 ? -14.631 11.220 2.492 1.00 55.50 74 ASN A N 1
ATOM 580 C CA . ASN A 1 74 ? -13.330 11.560 1.917 1.00 55.50 74 ASN A CA 1
ATOM 581 C C . ASN A 1 74 ? -12.318 12.119 2.935 1.00 55.50 74 ASN A C 1
ATOM 583 O O . ASN A 1 74 ? -11.175 12.387 2.569 1.00 55.50 74 ASN A O 1
ATOM 587 N N . GLN A 1 75 ? -12.712 12.307 4.194 1.00 52.03 75 GLN A N 1
ATOM 588 C CA . GLN A 1 75 ? -11.821 12.701 5.279 1.00 52.03 75 GLN A CA 1
ATOM 589 C C . GLN A 1 75 ? -11.719 11.532 6.244 1.00 52.03 75 GLN A C 1
ATOM 591 O O . GLN A 1 75 ? -12.633 11.298 7.022 1.00 52.03 75 GLN A O 1
ATOM 596 N N . LEU A 1 76 ? -10.615 10.788 6.215 1.00 53.28 76 LEU A N 1
ATOM 597 C CA . LEU A 1 76 ? -10.357 9.744 7.203 1.00 53.28 76 LEU A CA 1
ATOM 598 C C . LEU A 1 76 ? -9.681 10.369 8.436 1.00 53.28 76 LEU A C 1
ATOM 600 O O . LEU A 1 76 ? -8.467 10.292 8.598 1.00 53.28 76 LEU A O 1
ATOM 604 N N . LEU A 1 77 ? -10.449 11.031 9.305 1.00 48.53 77 LEU A N 1
ATOM 605 C CA . LEU A 1 77 ? -9.983 11.332 10.662 1.00 48.53 77 LEU A CA 1
ATOM 606 C C . LEU A 1 77 ? -10.123 10.056 11.490 1.00 48.53 77 LEU A C 1
ATOM 608 O O . LEU A 1 77 ? -11.209 9.714 11.952 1.00 48.53 77 LEU A O 1
ATOM 612 N N . LEU A 1 78 ? -9.016 9.335 11.656 1.00 50.91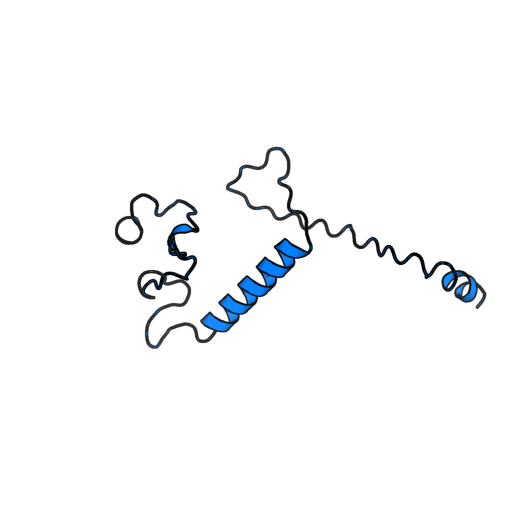 78 LEU A N 1
ATOM 613 C CA . LEU A 1 78 ? -8.923 8.276 12.653 1.00 50.91 78 LEU A CA 1
ATOM 614 C C . LEU A 1 78 ? -8.806 8.942 14.027 1.00 50.91 78 LEU A C 1
ATOM 616 O O . LEU A 1 78 ? -7.709 9.262 14.485 1.00 50.91 78 LEU A O 1
ATOM 620 N N . LEU A 1 79 ? -9.939 9.165 14.694 1.00 47.19 79 LEU A N 1
ATOM 621 C CA . LEU A 1 79 ? -9.925 9.396 16.133 1.00 47.19 79 LEU A CA 1
ATOM 622 C C . LEU A 1 79 ? -9.602 8.059 16.801 1.00 47.19 79 LEU A C 1
ATOM 624 O O . LEU A 1 79 ? -10.490 7.269 17.123 1.00 47.19 79 LEU A O 1
ATOM 628 N N . PHE A 1 80 ? -8.313 7.790 17.005 1.00 42.72 80 PHE A N 1
ATOM 629 C CA . PHE A 1 80 ? -7.888 6.774 17.956 1.00 42.72 80 PHE A CA 1
ATOM 630 C C . PHE A 1 80 ? -8.314 7.271 19.334 1.00 42.72 80 PHE A C 1
ATOM 632 O O . PHE A 1 80 ? -7.598 8.037 19.975 1.00 42.72 80 PHE A O 1
ATOM 639 N N . SER A 1 81 ? -9.511 6.889 19.778 1.00 40.81 81 SER A N 1
ATOM 640 C CA . SER A 1 81 ? -9.897 7.070 21.171 1.00 40.81 81 SER A CA 1
ATOM 641 C C . SER A 1 81 ? -8.919 6.255 22.016 1.00 40.81 81 SER A C 1
ATOM 643 O O . SER A 1 81 ? -9.092 5.055 22.235 1.00 40.81 81 SER A O 1
ATOM 645 N N . THR A 1 82 ? -7.849 6.895 22.485 1.00 45.53 82 THR A N 1
ATOM 646 C CA . THR A 1 82 ? -6.963 6.391 23.536 1.00 45.53 82 THR A CA 1
ATOM 647 C C . THR A 1 82 ? -7.703 6.453 24.867 1.00 45.53 82 THR A C 1
ATOM 649 O O . THR A 1 82 ? -7.291 7.107 25.819 1.00 45.53 82 THR A O 1
ATOM 652 N N . ARG A 1 83 ? -8.856 5.786 24.952 1.00 44.91 83 ARG A N 1
ATOM 653 C CA . ARG A 1 83 ? -9.590 5.638 26.204 1.00 44.91 83 ARG A CA 1
ATOM 654 C C . ARG A 1 83 ? -10.474 4.402 26.211 1.00 44.91 83 ARG A C 1
ATOM 656 O O . ARG A 1 83 ? -11.671 4.465 26.445 1.00 44.91 83 ARG A O 1
ATOM 663 N N . SER A 1 84 ? -9.855 3.249 25.988 1.00 33.78 84 SER A N 1
ATOM 664 C CA . SER A 1 84 ? -10.329 1.967 26.526 1.00 33.78 84 SER A CA 1
ATOM 665 C C . SER A 1 84 ? -9.164 0.997 26.713 1.00 33.78 84 SER A C 1
ATOM 667 O O . SER A 1 84 ? -9.242 -0.174 26.371 1.00 33.78 84 SER A O 1
ATOM 669 N N . MET A 1 85 ? -8.087 1.464 27.351 1.00 31.27 85 MET A N 1
ATOM 670 C CA . MET A 1 85 ? -7.316 0.580 28.225 1.00 31.27 85 MET A CA 1
ATOM 671 C C . MET A 1 85 ? -8.096 0.452 29.541 1.00 31.27 85 MET A C 1
ATOM 673 O O . MET A 1 85 ? -7.667 0.914 30.591 1.00 31.27 85 MET A O 1
ATOM 677 N N . VAL A 1 86 ? -9.293 -0.136 29.486 1.00 35.78 86 VAL A N 1
ATOM 678 C CA . VAL A 1 86 ? -9.846 -0.778 30.675 1.00 35.78 86 VAL A CA 1
ATOM 679 C C . VAL A 1 86 ? -9.185 -2.142 30.686 1.00 35.78 86 VAL A C 1
ATOM 681 O O . VAL A 1 86 ? -9.664 -3.090 30.070 1.00 35.78 86 VAL A O 1
ATOM 684 N N . LEU A 1 87 ? -8.031 -2.215 31.351 1.00 29.45 87 LEU A N 1
ATOM 685 C CA . LEU A 1 87 ? -7.506 -3.466 31.881 1.00 29.45 87 LEU A CA 1
ATOM 686 C C . LEU A 1 87 ? -8.605 -4.052 32.771 1.00 29.45 87 LEU A C 1
ATOM 688 O O . LEU A 1 87 ? -8.657 -3.808 33.974 1.00 29.45 87 LEU A O 1
ATOM 692 N N . LYS A 1 88 ? -9.511 -4.833 32.184 1.00 33.00 88 LYS A N 1
ATOM 693 C CA . LYS A 1 88 ? -10.424 -5.699 32.923 1.00 33.00 88 LYS A CA 1
ATOM 694 C C . LYS A 1 88 ? -9.620 -6.912 33.403 1.00 33.00 88 LYS A C 1
ATOM 696 O O . LYS A 1 88 ? -9.922 -8.047 33.069 1.00 33.00 88 LYS A O 1
ATOM 701 N N . SER A 1 89 ? -8.555 -6.660 34.168 1.00 33.44 89 SER A N 1
ATOM 702 C CA . SER A 1 89 ? -7.922 -7.671 35.006 1.00 33.44 89 SER A CA 1
ATOM 703 C C . SER A 1 89 ? -8.711 -7.695 36.305 1.00 33.44 89 SER A C 1
ATOM 705 O O . SER A 1 89 ? -8.494 -6.904 37.221 1.00 33.44 89 SER A O 1
ATOM 707 N N . GLN A 1 90 ? -9.682 -8.597 36.374 1.00 42.00 90 GLN A N 1
ATOM 708 C CA . GLN A 1 90 ? -10.509 -8.831 37.557 1.00 42.00 90 GLN A CA 1
ATOM 709 C C . GLN A 1 90 ? -9.735 -9.556 38.685 1.00 42.00 90 GLN A C 1
ATOM 711 O O . GLN A 1 90 ? -10.351 -10.159 39.555 1.00 42.00 90 GLN A O 1
ATOM 716 N N . SER A 1 91 ? -8.396 -9.482 38.701 1.00 42.56 91 SER A N 1
ATOM 717 C CA . SER A 1 91 ? -7.527 -10.264 39.593 1.00 42.56 91 SER A CA 1
ATOM 718 C C . SER A 1 91 ? -6.622 -9.436 40.517 1.00 42.56 91 SER A C 1
ATOM 720 O O . SER A 1 91 ? -5.877 -10.023 41.295 1.00 42.56 91 SER A O 1
ATOM 722 N N . LEU A 1 92 ? -6.650 -8.096 40.481 1.00 44.25 92 LEU A N 1
ATOM 723 C CA . LEU A 1 92 ? -5.672 -7.276 41.228 1.00 44.25 92 LEU A CA 1
ATOM 724 C C . LEU A 1 92 ? -6.255 -6.397 42.346 1.00 44.25 92 LEU A C 1
ATOM 726 O O . LEU A 1 92 ? -5.544 -5.563 42.900 1.00 44.25 92 LEU A O 1
ATOM 730 N N . ARG A 1 93 ? -7.507 -6.630 42.769 1.00 48.81 93 ARG A N 1
ATOM 731 C CA . ARG A 1 93 ? -8.048 -5.986 43.986 1.00 48.81 93 ARG A CA 1
ATOM 732 C C . ARG A 1 93 ? -7.337 -6.418 45.274 1.00 48.81 93 ARG A C 1
ATOM 734 O O . ARG A 1 93 ? -7.346 -5.661 46.233 1.00 48.81 93 ARG A O 1
ATOM 741 N N . HIS A 1 94 ? -6.688 -7.582 45.280 1.00 44.50 94 HIS A N 1
ATOM 742 C CA . HIS A 1 94 ? -5.933 -8.056 46.442 1.00 44.50 94 HIS A CA 1
ATOM 743 C C . HIS A 1 94 ? -4.539 -7.429 46.583 1.00 44.50 94 HIS A C 1
ATOM 745 O O . HIS A 1 94 ? -4.000 -7.406 47.680 1.00 44.50 94 HIS A O 1
ATOM 751 N N . VAL A 1 95 ? -3.954 -6.901 45.503 1.00 51.00 95 VAL A N 1
ATOM 752 C CA . VAL A 1 95 ? -2.569 -6.392 45.535 1.00 51.00 95 VAL A CA 1
ATOM 753 C C . VAL A 1 95 ? -2.504 -4.954 46.067 1.00 51.00 95 VAL A C 1
ATOM 755 O O . VAL A 1 95 ? -1.506 -4.551 46.653 1.00 51.00 95 VAL A O 1
ATOM 758 N N . TRP A 1 96 ? -3.589 -4.185 45.934 1.00 43.06 96 TRP A N 1
ATOM 759 C CA . TRP A 1 96 ? -3.630 -2.777 46.347 1.00 43.06 96 TRP A CA 1
ATOM 760 C C . TRP A 1 96 ? -3.919 -2.546 47.843 1.00 43.06 96 TRP A C 1
ATOM 762 O O . TRP A 1 96 ? -3.670 -1.447 48.328 1.00 43.06 96 TRP A O 1
ATOM 772 N N . SER A 1 97 ? -4.402 -3.544 48.601 1.00 44.75 97 SER A N 1
ATOM 773 C CA . SER A 1 97 ? -4.599 -3.387 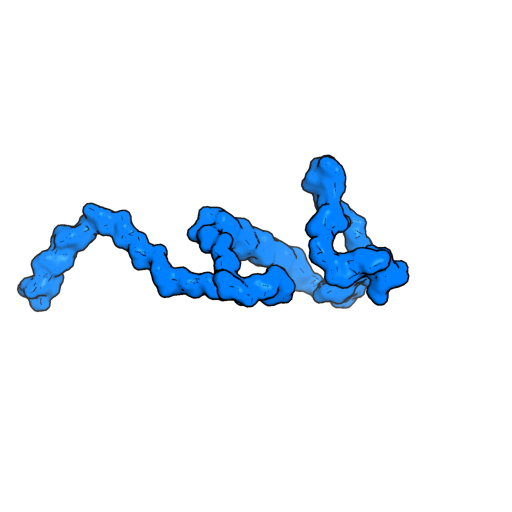50.057 1.00 44.75 97 SER A CA 1
ATOM 774 C C . SER A 1 97 ? -3.305 -3.519 50.865 1.00 44.75 97 SER A C 1
ATOM 776 O O . SER A 1 97 ? -3.214 -2.970 51.959 1.00 44.75 97 SER A O 1
ATOM 778 N N . GLU A 1 98 ? -2.311 -4.229 50.331 1.00 44.69 98 GLU 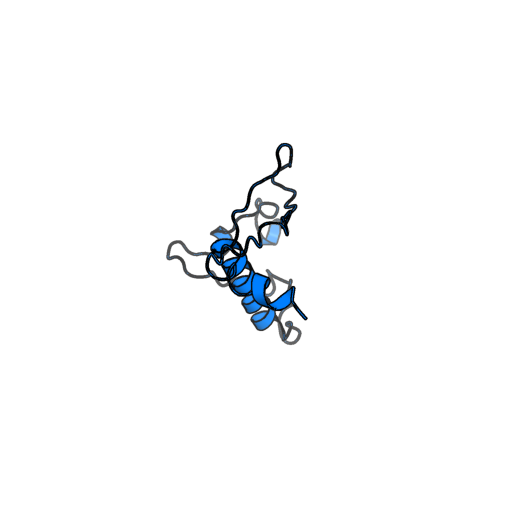A N 1
ATOM 779 C CA . GLU A 1 98 ? -1.014 -4.452 50.988 1.00 44.69 98 GLU A CA 1
ATOM 780 C C . GLU A 1 98 ? -0.083 -3.237 50.855 1.00 44.69 98 GLU A C 1
ATOM 782 O O . GLU A 1 98 ? 0.693 -2.944 51.758 1.00 44.69 98 GLU A O 1
ATOM 787 N N . PHE A 1 99 ? -0.212 -2.458 49.776 1.00 41.47 99 PHE A N 1
ATOM 788 C CA . PHE A 1 99 ? 0.653 -1.300 49.515 1.00 41.47 99 PHE A CA 1
ATOM 789 C C . PHE A 1 99 ? 0.250 -0.020 50.274 1.00 41.47 99 PHE A C 1
ATOM 791 O O . PHE A 1 99 ? 0.982 0.959 50.246 1.00 41.47 99 PHE A O 1
ATOM 798 N N . SER A 1 100 ? -0.901 -0.011 50.957 1.00 42.41 100 SER A N 1
ATOM 799 C CA . SER A 1 100 ? -1.393 1.141 51.738 1.00 42.41 100 SER A CA 1
ATOM 800 C C . SER A 1 100 ? -0.971 1.110 53.217 1.00 42.41 100 SER A C 1
ATOM 802 O O . SER A 1 100 ? -1.408 1.964 53.990 1.00 42.41 100 SER A O 1
ATOM 804 N N . LYS A 1 101 ? -0.186 0.112 53.641 1.00 49.59 101 LYS A N 1
ATOM 805 C CA . LYS A 1 101 ? 0.267 -0.060 55.034 1.00 49.59 101 LYS A CA 1
ATOM 806 C C . LYS A 1 101 ? 1.781 0.100 55.217 1.00 49.59 101 LYS A C 1
ATOM 808 O O . LYS A 1 101 ? 2.292 -0.262 56.275 1.00 49.59 101 LYS A O 1
ATOM 813 N N . VAL A 1 102 ? 2.476 0.650 54.222 1.00 46.44 102 VAL A N 1
ATOM 814 C CA . VAL A 1 102 ? 3.892 1.042 54.305 1.00 46.44 102 VAL A CA 1
ATOM 815 C C . VAL A 1 102 ? 4.026 2.501 53.909 1.00 46.44 102 VAL A C 1
ATOM 817 O O . VAL A 1 102 ? 3.405 2.877 52.891 1.00 46.44 102 VAL A O 1
#

pLDDT: mean 76.18, std 21.75, range [29.45, 97.5]

InterPro domains:
  IPR001128 Cytochrome P450 [PF00067] (3-75)
  IPR017972 Cytochrome P450, conserved site [PS00086] (35-44)
  IPR036396 Cytochrome P450 superfamily [G3DSA:1.10.630.10] (1-94)
  IPR036396 Cytochrome P450 superfamily [SSF48264] (3-74)

Foldseek 3Di:
DCVLCNPCPVPDDPVVQADPVRDGDDDACVSVCPQHDDPSGNPCVVVVVVVVVVVVVCCVVPDDFDDDPPDDPVDPPPPPPPPPPPPPPVPCPVVVVVVVPD

Radius of gyration: 22.6 Å; chains: 1; bounding box: 40×30×75 Å

Organism: Brassica carinata (NCBI:txid52824)

Sequence (102 aa):
MKTVWGEDASEFKPERWVSESGKSVHEPSYKFLSFNAGPRTCLGKEVALTQMKSVAVKIIQNYEIKMVEGQKSNQLLLLFSTRSMVLKSQSLRHVWSEFSKV

Secondary structure (DSSP, 8-state):
-HHHH-TTTTS--GGGGB-TTSPBPP--TTT-GGG--GGGS-TTHHHHHHHHHHHHHHHHHH----PPTT--TT---------------TT-TTTTTTTT--